Protein AF-R6FG15-F1 (afdb_monomer_lite)

Structure (mmCIF, N/CA/C/O backbone):
data_AF-R6FG15-F1
#
_entry.id   AF-R6FG15-F1
#
loop_
_atom_site.group_PDB
_atom_site.id
_atom_site.type_symbol
_atom_site.label_atom_id
_atom_site.label_alt_id
_atom_site.label_comp_id
_atom_site.label_asym_id
_atom_site.label_entity_id
_atom_site.label_seq_id
_atom_site.pdbx_PDB_ins_code
_atom_site.Cartn_x
_atom_site.Cartn_y
_atom_site.Cartn_z
_atom_site.occupancy
_atom_site.B_iso_or_equiv
_atom_site.auth_seq_id
_atom_site.auth_comp_id
_atom_site.auth_asym_id
_atom_site.auth_atom_id
_atom_site.pdbx_PDB_model_num
ATOM 1 N N . MET A 1 1 ? 9.991 -18.279 13.721 1.00 80.19 1 MET A N 1
ATOM 2 C CA . MET A 1 1 ? 10.937 -17.181 14.027 1.00 80.19 1 MET A CA 1
ATOM 3 C C . MET A 1 1 ? 10.631 -15.920 13.214 1.00 80.19 1 MET A C 1
ATOM 5 O O . MET A 1 1 ? 10.403 -14.885 13.818 1.00 80.19 1 MET A O 1
ATOM 9 N N . PHE A 1 2 ? 10.496 -16.009 11.883 1.00 88.62 2 PHE A N 1
ATOM 10 C CA . PHE A 1 2 ? 10.173 -14.863 11.011 1.00 88.62 2 PHE A CA 1
ATOM 11 C C . PHE A 1 2 ? 8.830 -14.172 11.327 1.00 88.62 2 PHE A C 1
ATOM 13 O O . PHE A 1 2 ? 8.759 -12.952 11.396 1.00 88.62 2 PHE A O 1
ATOM 20 N N . VAL A 1 3 ? 7.775 -14.943 11.619 1.00 91.1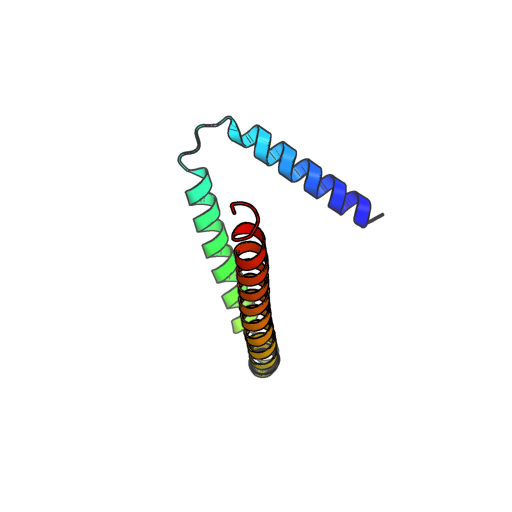2 3 VAL A N 1
ATOM 21 C CA . VAL A 1 3 ? 6.437 -14.401 11.942 1.00 91.12 3 VAL A CA 1
ATOM 22 C C . VAL A 1 3 ? 6.452 -13.497 13.181 1.00 91.12 3 VAL A C 1
ATOM 24 O O . VAL A 1 3 ? 5.804 -12.457 13.189 1.00 91.12 3 VAL A O 1
ATOM 27 N N . LEU A 1 4 ? 7.236 -13.842 14.208 1.00 90.19 4 LEU A N 1
ATOM 28 C CA . LEU A 1 4 ? 7.363 -13.015 15.413 1.00 90.19 4 LEU A CA 1
ATOM 29 C C . LEU A 1 4 ? 8.078 -11.693 15.119 1.00 90.19 4 LEU A C 1
ATOM 31 O O . LEU A 1 4 ? 7.704 -10.671 15.681 1.00 90.19 4 LEU A O 1
ATOM 35 N N . ILE A 1 5 ? 9.052 -11.703 14.205 1.00 94.00 5 ILE A N 1
ATOM 36 C CA . ILE A 1 5 ? 9.739 -10.490 13.749 1.00 94.00 5 ILE A CA 1
ATOM 37 C C . ILE A 1 5 ? 8.752 -9.586 13.006 1.00 94.00 5 ILE A C 1
ATOM 39 O O . ILE A 1 5 ? 8.703 -8.399 13.298 1.00 94.00 5 ILE A O 1
ATOM 43 N N . ILE A 1 6 ? 7.914 -10.134 12.120 1.00 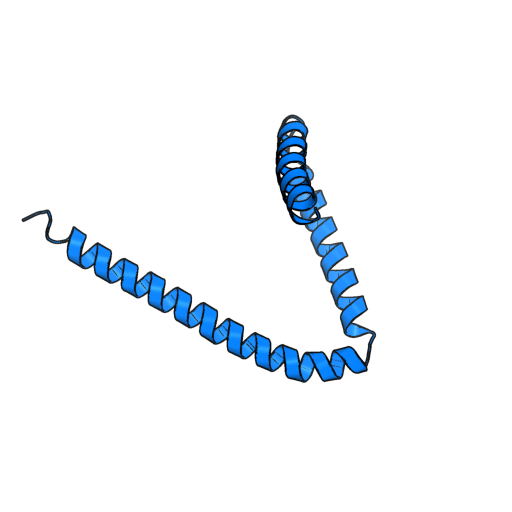93.75 6 ILE A N 1
ATOM 44 C CA . ILE A 1 6 ? 6.880 -9.366 11.404 1.00 93.75 6 ILE A CA 1
ATOM 45 C C . ILE A 1 6 ? 5.866 -8.759 12.382 1.00 93.75 6 ILE A C 1
ATOM 47 O O . ILE A 1 6 ? 5.545 -7.578 12.277 1.00 93.75 6 ILE A O 1
ATOM 51 N N . ILE A 1 7 ? 5.384 -9.537 13.358 1.00 94.19 7 ILE A N 1
ATOM 52 C CA . ILE A 1 7 ? 4.433 -9.050 14.370 1.00 94.19 7 ILE A CA 1
ATOM 53 C C . ILE A 1 7 ? 5.074 -7.957 15.237 1.00 94.19 7 ILE A C 1
ATOM 55 O O . ILE A 1 7 ? 4.459 -6.915 15.461 1.00 94.19 7 ILE A O 1
ATOM 59 N N . ALA A 1 8 ? 6.317 -8.152 15.684 1.00 91.25 8 ALA A N 1
ATOM 60 C CA . ALA A 1 8 ? 7.057 -7.150 16.449 1.00 91.25 8 ALA A CA 1
ATOM 61 C C . ALA A 1 8 ? 7.315 -5.877 15.628 1.00 91.25 8 ALA A C 1
ATOM 63 O O . ALA A 1 8 ? 7.193 -4.774 16.154 1.00 91.25 8 ALA A O 1
ATOM 64 N N . LEU A 1 9 ? 7.605 -6.017 14.332 1.00 89.38 9 LEU A N 1
ATOM 65 C CA . LEU A 1 9 ? 7.792 -4.903 13.404 1.00 89.38 9 LEU A CA 1
ATOM 66 C C . LEU A 1 9 ? 6.482 -4.134 13.172 1.00 89.38 9 LEU A C 1
ATOM 68 O O . LEU A 1 9 ? 6.496 -2.908 13.152 1.00 89.38 9 LEU A O 1
ATOM 72 N N . MET A 1 10 ? 5.349 -4.831 13.047 1.00 91.62 10 MET A N 1
ATOM 73 C CA . MET A 1 10 ? 4.016 -4.225 12.929 1.00 91.62 10 MET A CA 1
ATOM 74 C C . MET A 1 10 ? 3.649 -3.439 14.192 1.00 91.62 10 MET A C 1
ATOM 76 O O . MET A 1 10 ? 3.247 -2.278 14.105 1.00 91.62 10 MET A O 1
ATOM 80 N N . LEU A 1 11 ? 3.847 -4.037 15.371 1.00 88.19 11 LEU A N 1
ATOM 81 C CA . LEU A 1 11 ? 3.611 -3.377 16.660 1.00 88.19 11 LEU A CA 1
ATOM 82 C C . LEU A 1 11 ? 4.552 -2.182 16.867 1.00 88.19 11 LEU A C 1
ATOM 84 O O . LEU A 1 11 ? 4.111 -1.110 17.284 1.00 88.19 11 LEU A O 1
ATOM 88 N N . GLY A 1 12 ? 5.830 -2.344 16.521 1.00 90.88 12 GLY A N 1
ATOM 89 C CA . GLY A 1 12 ? 6.830 -1.281 16.566 1.00 90.88 12 GLY A CA 1
ATOM 90 C C . GLY A 1 12 ? 6.489 -0.130 15.623 1.00 90.88 12 GLY A C 1
ATOM 91 O O . GLY A 1 12 ? 6.501 1.022 16.043 1.00 90.88 12 GLY A O 1
ATOM 92 N N . GLY A 1 13 ? 6.090 -0.427 14.384 1.00 85.06 13 GLY A N 1
ATOM 93 C CA . GLY A 1 13 ? 5.692 0.570 13.390 1.00 85.06 13 GLY A CA 1
ATOM 94 C C . GLY A 1 13 ? 4.490 1.406 13.833 1.00 85.06 13 GLY A C 1
ATOM 95 O O . GLY A 1 13 ? 4.506 2.630 13.692 1.00 85.06 13 GLY A O 1
ATOM 96 N N . VAL A 1 14 ? 3.482 0.776 14.445 1.00 83.38 14 VAL A N 1
ATOM 97 C CA . VAL A 1 14 ? 2.336 1.489 15.033 1.00 83.38 14 VAL A CA 1
ATOM 98 C C . VAL A 1 14 ? 2.777 2.361 16.213 1.00 83.38 14 VAL A C 1
ATOM 100 O O . VAL A 1 14 ? 2.366 3.519 16.297 1.00 83.38 14 VAL A O 1
ATOM 103 N N . GLY A 1 15 ? 3.651 1.855 17.088 1.00 81.44 15 GLY A N 1
ATOM 104 C CA . GLY A 1 15 ? 4.192 2.612 18.222 1.00 81.44 15 GLY A CA 1
ATOM 105 C C . GLY A 1 15 ? 5.007 3.836 17.792 1.00 81.44 15 GLY A C 1
ATOM 106 O O . GLY A 1 15 ? 4.766 4.947 18.269 1.00 81.44 15 GLY A O 1
ATOM 107 N N . THR A 1 16 ? 5.920 3.665 16.836 1.00 78.19 16 THR A N 1
ATOM 108 C CA . THR A 1 16 ? 6.721 4.749 16.253 1.00 78.19 16 THR A CA 1
ATOM 109 C C . THR A 1 16 ? 5.835 5.757 15.516 1.00 78.19 16 THR A C 1
ATOM 111 O O . THR A 1 16 ? 5.993 6.962 15.708 1.00 78.19 16 THR A O 1
ATOM 114 N N . GLY A 1 17 ? 4.842 5.293 14.749 1.00 75.25 17 GLY A N 1
ATOM 115 C CA . GLY A 1 17 ? 3.860 6.157 14.088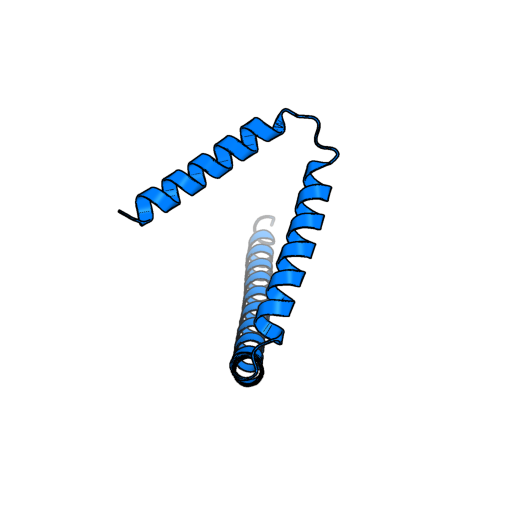 1.00 75.25 17 GLY A CA 1
ATOM 116 C C . GLY A 1 17 ? 2.994 6.958 15.068 1.00 75.25 17 GLY A C 1
ATOM 117 O O . GLY A 1 17 ? 2.675 8.120 14.808 1.00 75.25 17 GLY A O 1
ATOM 118 N N . TYR A 1 18 ? 2.658 6.381 16.226 1.00 71.38 18 TYR A N 1
ATOM 119 C CA . TYR A 1 18 ? 1.917 7.067 17.285 1.00 71.38 18 TYR A CA 1
ATOM 120 C C . TYR A 1 18 ? 2.777 8.104 18.022 1.00 71.38 18 TYR A C 1
ATOM 122 O O . TYR A 1 18 ? 2.297 9.197 18.324 1.00 71.38 18 TYR A O 1
ATOM 130 N N . LEU A 1 19 ? 4.062 7.819 18.254 1.00 66.75 19 LEU A N 1
ATOM 131 C CA . LEU A 1 19 ? 4.985 8.762 18.892 1.00 66.75 19 LEU A CA 1
ATOM 132 C C . LEU A 1 19 ? 5.299 9.965 17.983 1.00 66.75 19 LEU A C 1
ATOM 134 O O . LEU A 1 19 ? 5.313 11.105 18.452 1.00 66.75 19 LEU A O 1
ATOM 138 N N . LEU A 1 20 ? 5.437 9.741 16.669 1.00 63.12 20 LEU A N 1
ATOM 139 C CA . LEU A 1 20 ? 5.596 10.810 15.671 1.00 63.12 20 LEU A CA 1
ATOM 140 C C . LEU A 1 20 ? 4.325 11.660 15.470 1.00 63.12 20 LEU A C 1
ATOM 142 O O . LEU A 1 20 ? 4.404 12.752 14.905 1.00 63.12 20 LEU A O 1
ATOM 146 N N . ARG A 1 21 ? 3.160 11.227 15.976 1.00 61.53 21 ARG A N 1
ATOM 147 C CA . ARG A 1 21 ? 1.902 11.990 15.891 1.00 61.53 21 ARG A CA 1
ATOM 148 C C . ARG A 1 21 ? 1.884 13.249 16.768 1.00 61.53 21 ARG A C 1
ATOM 150 O O . ARG A 1 21 ? 1.053 14.126 16.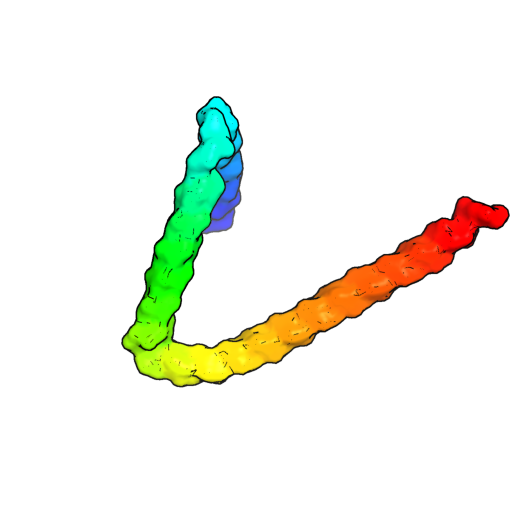540 1.00 61.53 21 ARG A O 1
ATOM 157 N N . ARG A 1 22 ? 2.793 13.376 17.745 1.00 55.41 22 ARG A N 1
ATOM 158 C CA . ARG A 1 22 ? 2.886 14.563 18.621 1.00 55.41 22 ARG A CA 1
ATOM 159 C C . ARG A 1 22 ? 3.525 15.793 17.960 1.00 55.41 22 ARG A C 1
ATOM 161 O O . ARG A 1 22 ? 3.391 16.888 18.500 1.00 55.41 22 ARG A O 1
ATOM 168 N N . CYS A 1 23 ? 4.181 15.652 16.808 1.00 55.84 23 CYS A N 1
ATOM 169 C CA . CYS A 1 23 ? 4.778 16.773 16.082 1.00 55.84 23 CYS A CA 1
ATOM 170 C C . CYS A 1 23 ? 3.823 17.264 14.980 1.00 55.84 23 CYS A C 1
ATOM 172 O O . CYS A 1 23 ? 3.672 16.619 13.948 1.00 55.84 23 CYS A O 1
ATOM 174 N N . ASN A 1 24 ? 3.167 18.401 15.238 1.00 54.44 24 ASN A N 1
ATOM 175 C CA . ASN A 1 24 ? 2.415 19.268 14.315 1.00 54.44 24 ASN A CA 1
ATOM 176 C C . ASN A 1 24 ? 2.302 18.764 12.850 1.00 54.44 24 ASN A C 1
ATOM 178 O O . ASN A 1 24 ? 3.177 18.985 12.009 1.00 54.44 24 ASN A O 1
ATOM 182 N N . THR A 1 25 ? 1.190 18.096 12.539 1.00 54.69 25 THR A N 1
ATOM 183 C CA . THR A 1 25 ? 0.929 17.300 11.326 1.00 54.69 25 THR A CA 1
ATOM 184 C C . THR A 1 25 ? 0.595 18.129 10.079 1.00 54.69 25 THR A C 1
ATOM 186 O O . THR A 1 25 ? -0.438 17.918 9.444 1.00 54.69 25 THR A O 1
ATOM 189 N N . ARG A 1 26 ? 1.449 19.081 9.695 1.00 56.12 26 ARG A N 1
ATOM 190 C CA . ARG A 1 26 ? 1.296 19.811 8.419 1.00 56.12 26 ARG A CA 1
ATOM 191 C C . ARG A 1 26 ? 2.140 19.250 7.254 1.00 56.12 26 ARG A C 1
ATOM 193 O O . ARG A 1 26 ? 1.634 19.293 6.136 1.00 56.12 26 ARG A O 1
ATOM 200 N N . PRO A 1 27 ? 3.345 18.663 7.450 1.00 63.22 27 PRO A N 1
ATOM 201 C CA . PRO A 1 27 ? 4.141 18.148 6.327 1.00 63.22 27 PRO A CA 1
ATOM 202 C C . PRO A 1 27 ? 4.178 16.615 6.181 1.00 63.22 27 PRO A C 1
ATOM 204 O O . PRO A 1 27 ? 4.592 16.139 5.130 1.00 63.22 27 PRO A O 1
ATOM 207 N N . VAL A 1 28 ? 3.738 15.826 7.172 1.00 72.31 28 VAL A N 1
ATOM 208 C CA . VAL A 1 28 ? 3.879 14.350 7.143 1.00 72.31 28 VAL A CA 1
ATOM 209 C C . VAL A 1 28 ? 3.147 13.725 5.953 1.00 72.31 28 VAL A C 1
ATOM 211 O O . VAL A 1 28 ? 3.730 12.926 5.228 1.00 72.31 28 VAL A O 1
ATOM 214 N N . GLY A 1 29 ? 1.905 14.147 5.691 1.00 73.44 29 GLY A N 1
ATOM 215 C CA . GLY A 1 29 ? 1.154 13.676 4.524 1.00 73.44 29 GLY A CA 1
ATOM 216 C C . GLY A 1 29 ? 1.857 14.007 3.205 1.00 73.44 29 GLY A C 1
ATOM 217 O O . GLY A 1 29 ? 1.947 13.153 2.333 1.00 73.44 29 GLY A O 1
ATOM 218 N N . ARG A 1 30 ? 2.446 15.207 3.089 1.00 78.38 30 ARG A N 1
ATOM 219 C CA . ARG A 1 30 ? 3.181 15.632 1.888 1.00 78.38 30 ARG A CA 1
ATOM 220 C C . ARG A 1 30 ? 4.473 14.829 1.690 1.00 78.38 30 ARG A C 1
ATOM 222 O O . ARG A 1 30 ? 4.773 14.470 0.557 1.00 78.38 30 ARG A O 1
ATOM 229 N N . ILE A 1 31 ? 5.199 14.508 2.764 1.00 82.06 31 ILE A N 1
ATOM 230 C CA . ILE A 1 31 ? 6.394 13.648 2.709 1.00 82.06 31 ILE A CA 1
ATOM 231 C C . ILE A 1 31 ? 6.015 12.236 2.253 1.00 82.06 31 ILE A C 1
ATOM 233 O O . ILE A 1 31 ? 6.666 11.697 1.363 1.00 82.06 31 ILE A O 1
ATOM 237 N N . ILE A 1 32 ? 4.938 11.661 2.800 1.00 85.81 32 ILE A N 1
ATOM 238 C CA . ILE A 1 32 ? 4.453 10.333 2.397 1.00 85.81 32 ILE A CA 1
ATOM 239 C C . ILE A 1 32 ? 4.030 10.341 0.925 1.00 85.81 32 ILE A C 1
ATOM 241 O O . ILE A 1 32 ? 4.418 9.444 0.189 1.00 85.81 32 ILE A O 1
ATOM 245 N N . THR A 1 33 ? 3.297 11.359 0.460 1.00 86.75 33 THR A N 1
ATOM 246 C CA . THR A 1 33 ? 2.921 11.474 -0.958 1.00 86.75 33 THR A CA 1
ATOM 247 C C . THR A 1 33 ? 4.146 11.549 -1.871 1.00 86.75 33 THR A C 1
ATOM 249 O O . THR A 1 33 ? 4.178 10.845 -2.875 1.00 86.75 33 THR A O 1
ATOM 252 N N . ILE A 1 34 ? 5.163 12.348 -1.523 1.00 89.19 34 ILE A N 1
ATOM 253 C CA . ILE A 1 34 ? 6.413 12.429 -2.299 1.00 89.19 34 ILE A CA 1
ATOM 254 C C . ILE A 1 34 ? 7.136 11.077 -2.299 1.00 89.19 34 ILE A C 1
ATOM 256 O O . ILE A 1 34 ? 7.609 10.643 -3.344 1.00 89.19 34 ILE A O 1
ATOM 260 N N . LEU A 1 35 ? 7.184 10.390 -1.155 1.00 88.12 35 LEU A N 1
ATOM 261 C CA . LEU A 1 35 ? 7.825 9.082 -1.031 1.00 88.12 35 LEU A CA 1
ATOM 262 C C . LEU A 1 35 ? 7.090 8.003 -1.837 1.00 88.12 35 LEU A C 1
ATOM 264 O O . LEU A 1 35 ? 7.740 7.208 -2.502 1.00 88.12 35 LEU A O 1
ATOM 268 N N . ILE A 1 36 ? 5.752 8.001 -1.827 1.00 92.50 36 ILE A N 1
ATOM 269 C CA . ILE A 1 36 ? 4.931 7.113 -2.664 1.00 92.50 36 ILE A CA 1
ATOM 270 C C . ILE A 1 36 ? 5.185 7.407 -4.141 1.00 92.50 36 ILE A C 1
ATOM 272 O O . ILE A 1 36 ? 5.340 6.477 -4.921 1.00 92.50 36 ILE A O 1
ATOM 276 N N . TRP A 1 37 ? 5.254 8.681 -4.529 1.00 94.25 37 TRP A N 1
ATOM 277 C CA . TRP A 1 37 ? 5.523 9.070 -5.912 1.00 94.25 37 TRP A CA 1
ATOM 278 C C . TRP A 1 37 ? 6.911 8.608 -6.367 1.00 94.25 37 TRP A C 1
ATOM 280 O O . TRP A 1 37 ? 7.043 8.025 -7.439 1.00 94.25 37 TRP A O 1
ATOM 290 N N . LEU A 1 38 ? 7.924 8.783 -5.513 1.00 93.25 38 LEU A N 1
ATOM 291 C CA . LEU A 1 38 ? 9.279 8.282 -5.739 1.00 93.25 38 LEU A CA 1
ATOM 292 C C . LEU A 1 38 ? 9.304 6.750 -5.841 1.00 93.25 38 LEU A C 1
ATOM 294 O O . LEU A 1 38 ? 9.946 6.211 -6.735 1.00 93.25 38 LEU A O 1
ATOM 298 N N . LEU A 1 39 ? 8.599 6.051 -4.949 1.00 92.50 39 LEU A N 1
ATOM 299 C CA . LEU A 1 39 ? 8.550 4.591 -4.927 1.00 92.50 39 LEU A CA 1
ATOM 300 C C . LEU A 1 39 ? 7.832 4.039 -6.161 1.00 92.50 39 LEU A C 1
ATOM 302 O O . LEU A 1 39 ? 8.321 3.096 -6.766 1.00 92.50 39 LEU A O 1
ATOM 306 N N . LEU A 1 40 ? 6.709 4.642 -6.559 1.00 90.94 40 LEU A N 1
ATOM 307 C CA . LEU A 1 40 ? 5.992 4.309 -7.794 1.00 90.94 40 LEU A CA 1
ATOM 308 C C . LEU A 1 40 ? 6.859 4.561 -9.023 1.00 90.94 40 LEU A C 1
ATOM 310 O O . LEU A 1 40 ? 6.829 3.766 -9.957 1.00 90.94 40 LEU A O 1
ATOM 314 N N . PHE A 1 41 ? 7.630 5.648 -9.018 1.00 92.81 41 PHE A N 1
ATOM 315 C CA . PHE A 1 41 ? 8.562 5.952 -10.092 1.00 92.81 41 PHE A CA 1
ATOM 316 C C . PHE A 1 41 ? 9.672 4.900 -10.177 1.00 92.81 41 PHE A C 1
ATOM 318 O O . PHE A 1 41 ? 9.858 4.318 -11.242 1.00 92.81 41 PHE A O 1
ATOM 325 N N . LEU A 1 42 ? 10.341 4.598 -9.057 1.00 89.88 42 LEU A N 1
ATOM 326 C CA . LEU A 1 42 ? 11.358 3.545 -8.987 1.00 89.88 42 LEU A CA 1
ATOM 327 C C . LEU A 1 42 ? 10.785 2.203 -9.440 1.00 89.88 42 LEU A C 1
ATOM 329 O O . LEU A 1 42 ? 11.326 1.589 -10.353 1.00 89.88 42 LEU A O 1
ATOM 333 N N . LEU A 1 43 ? 9.644 1.798 -8.881 1.00 86.88 43 LEU A N 1
ATOM 334 C CA . LEU A 1 43 ? 8.977 0.550 -9.230 1.00 86.88 43 LEU A CA 1
ATOM 335 C C . LEU A 1 43 ? 8.650 0.503 -10.726 1.00 86.88 43 LEU A C 1
ATOM 337 O O . LEU A 1 43 ? 8.948 -0.489 -11.379 1.00 86.88 43 LEU A O 1
ATOM 341 N N . GLY A 1 44 ? 8.099 1.585 -11.282 1.00 84.12 44 GLY A N 1
ATOM 342 C CA . GLY A 1 44 ? 7.801 1.718 -12.708 1.00 84.12 44 GLY A CA 1
ATOM 343 C C . GLY A 1 44 ? 9.042 1.602 -13.595 1.00 84.12 44 GLY A C 1
ATOM 344 O O . GLY A 1 44 ? 8.989 0.955 -14.641 1.00 84.12 44 GLY A O 1
ATOM 345 N N . THR A 1 45 ? 10.172 2.172 -13.172 1.00 81.38 45 THR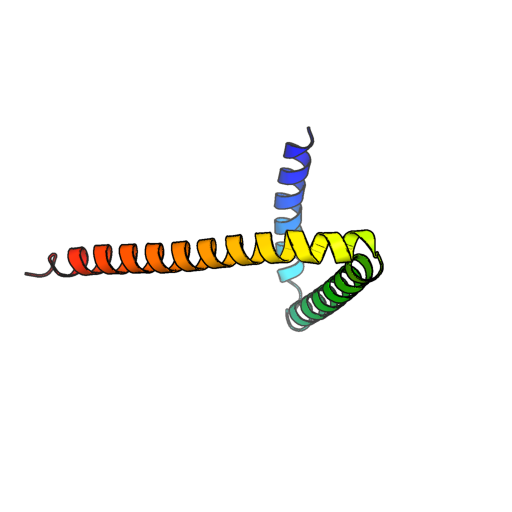 A N 1
ATOM 346 C CA . THR A 1 45 ? 11.447 2.044 -13.894 1.00 81.38 45 THR A CA 1
ATOM 347 C C . THR A 1 45 ? 12.059 0.647 -13.779 1.00 81.38 45 THR A C 1
ATOM 349 O O . THR A 1 45 ? 12.555 0.124 -14.775 1.00 81.38 45 THR A O 1
ATOM 352 N N . GLU A 1 46 ? 11.981 0.010 -12.611 1.00 76.56 46 GLU A N 1
ATOM 353 C CA . GLU A 1 46 ? 12.521 -1.334 -12.378 1.00 76.56 46 GLU A CA 1
ATOM 354 C C . GLU A 1 46 ? 11.741 -2.405 -13.150 1.00 76.56 46 GLU A C 1
ATOM 356 O O . GLU A 1 46 ? 12.342 -3.307 -13.734 1.00 76.56 46 GLU A O 1
ATOM 361 N N . VAL A 1 47 ? 10.412 -2.278 -13.226 1.00 72.44 47 VAL A N 1
ATOM 362 C CA . VAL A 1 47 ? 9.571 -3.209 -13.998 1.00 72.44 47 VAL A CA 1
ATOM 363 C C . VAL A 1 47 ? 9.556 -2.900 -15.500 1.00 72.44 47 VAL A C 1
ATOM 365 O O . VAL A 1 47 ? 9.375 -3.811 -16.304 1.00 72.44 47 VAL A O 1
ATOM 368 N N . GLY A 1 48 ? 9.767 -1.638 -15.897 1.00 67.38 48 GLY A N 1
ATOM 369 C CA . GLY A 1 48 ? 9.768 -1.200 -17.299 1.00 67.38 48 GLY A CA 1
ATOM 370 C C . GLY A 1 48 ? 11.103 -1.371 -18.034 1.00 67.38 48 GLY A C 1
ATOM 371 O O . GLY A 1 48 ? 11.127 -1.354 -19.260 1.00 67.38 48 GLY A O 1
ATOM 372 N N . GLY A 1 49 ? 12.221 -1.535 -17.322 1.00 66.06 49 GLY A N 1
ATOM 373 C CA . GLY A 1 49 ? 13.554 -1.670 -17.923 1.00 66.06 49 GLY A CA 1
ATOM 374 C C . GLY A 1 49 ? 13.944 -3.089 -18.350 1.00 66.06 49 GLY A C 1
ATOM 375 O O . GLY A 1 49 ? 15.011 -3.267 -18.933 1.00 66.06 49 GLY A O 1
ATOM 376 N N . ASN A 1 50 ? 13.123 -4.103 -18.055 1.00 66.06 50 ASN A N 1
ATOM 377 C CA . ASN A 1 50 ? 13.501 -5.504 -18.225 1.00 66.06 50 ASN A CA 1
ATOM 378 C C . ASN A 1 50 ? 12.602 -6.201 -19.274 1.00 66.06 50 ASN A C 1
ATOM 380 O O . ASN A 1 50 ? 11.404 -6.371 -19.027 1.00 66.06 50 ASN A O 1
ATOM 384 N N . PRO A 1 51 ? 13.132 -6.594 -20.452 1.00 60.72 51 PRO A N 1
ATOM 385 C CA . PRO A 1 51 ? 12.326 -7.151 -21.545 1.00 60.72 51 PRO A CA 1
ATOM 386 C C . PRO A 1 51 ? 11.637 -8.476 -21.178 1.00 60.72 51 PRO A C 1
ATOM 388 O O . PRO A 1 51 ? 10.557 -8.764 -21.702 1.00 60.72 51 PRO A O 1
ATOM 391 N N . ASP A 1 52 ? 12.197 -9.244 -20.239 1.00 61.59 52 ASP A N 1
ATOM 392 C CA . ASP A 1 52 ? 11.565 -10.446 -19.677 1.00 61.59 52 ASP A CA 1
ATOM 393 C C . ASP A 1 52 ? 10.338 -10.102 -18.817 1.00 61.59 52 ASP A C 1
ATOM 395 O O . ASP A 1 52 ? 9.307 -10.775 -18.881 1.00 61.59 52 ASP A O 1
ATOM 399 N N . ILE A 1 53 ? 10.405 -8.998 -18.067 1.00 63.03 53 ILE A N 1
ATOM 400 C CA . ILE A 1 53 ? 9.290 -8.510 -17.248 1.00 63.03 53 ILE A CA 1
ATOM 401 C C . ILE A 1 53 ? 8.229 -7.841 -18.118 1.00 63.03 53 ILE A C 1
ATOM 403 O O . ILE A 1 53 ? 7.065 -7.961 -17.787 1.00 63.03 53 ILE A O 1
ATOM 407 N N . ILE A 1 54 ? 8.557 -7.219 -19.254 1.00 62.12 54 ILE A N 1
ATOM 408 C CA . ILE A 1 54 ? 7.554 -6.648 -20.179 1.00 62.12 54 ILE A CA 1
ATOM 409 C C . ILE A 1 54 ? 6.726 -7.738 -20.875 1.00 62.12 54 ILE A C 1
ATOM 411 O O . ILE A 1 54 ? 5.500 -7.627 -20.949 1.00 62.12 54 ILE A O 1
ATOM 415 N N . ASN A 1 55 ? 7.364 -8.817 -21.336 1.00 62.72 55 ASN A N 1
ATOM 416 C CA . ASN A 1 55 ? 6.643 -9.967 -21.897 1.00 62.72 55 ASN A CA 1
ATOM 417 C C . ASN A 1 55 ? 5.837 -10.708 -20.813 1.00 62.72 55 ASN A C 1
ATOM 419 O O . ASN A 1 55 ? 4.696 -11.117 -21.050 1.00 62.72 55 ASN A O 1
ATOM 423 N N . GLY A 1 56 ? 6.392 -10.807 -19.600 1.00 65.75 56 GLY A N 1
ATOM 424 C CA . GLY A 1 56 ? 5.700 -11.329 -18.423 1.00 65.75 56 GLY A CA 1
ATOM 425 C C . GLY A 1 56 ? 4.529 -10.453 -17.968 1.00 65.75 56 GLY A C 1
ATOM 426 O O . GLY A 1 56 ? 3.461 -10.982 -17.700 1.00 65.75 56 GLY A O 1
ATOM 427 N N . LEU A 1 57 ? 4.679 -9.127 -17.944 1.00 66.50 57 LEU A N 1
ATOM 428 C CA . LEU A 1 57 ? 3.667 -8.128 -17.577 1.00 66.50 57 LEU A CA 1
ATOM 429 C C . LEU A 1 57 ? 2.512 -8.099 -18.567 1.00 66.50 57 LEU A C 1
ATOM 431 O O . LEU A 1 57 ? 1.389 -7.850 -18.153 1.00 66.50 57 LEU A O 1
ATOM 435 N N . GLY A 1 58 ? 2.751 -8.354 -19.854 1.00 70.06 58 GLY A N 1
ATOM 436 C CA . GLY A 1 58 ? 1.658 -8.509 -20.812 1.00 70.06 58 GLY A CA 1
ATOM 437 C C . GLY A 1 58 ? 0.724 -9.652 -20.403 1.00 70.06 58 GLY A C 1
ATOM 438 O O . GLY A 1 58 ? -0.484 -9.463 -20.290 1.00 70.06 58 GLY A O 1
ATOM 439 N N . THR A 1 59 ? 1.289 -10.822 -20.097 1.00 76.31 59 THR A N 1
ATOM 440 C CA . THR A 1 59 ? 0.509 -12.018 -19.732 1.00 76.31 59 THR A CA 1
ATOM 441 C C . THR A 1 59 ? -0.029 -11.944 -18.296 1.00 76.31 59 THR A C 1
ATOM 443 O O . THR A 1 59 ? -1.234 -12.054 -18.079 1.00 76.31 59 THR A O 1
ATOM 446 N N . LEU A 1 60 ? 0.839 -11.674 -17.317 1.00 80.81 60 LEU A N 1
ATOM 447 C CA . LEU A 1 60 ? 0.494 -11.520 -15.898 1.00 80.81 60 LEU A CA 1
ATOM 448 C C . LEU A 1 60 ? -0.407 -10.310 -15.658 1.00 80.81 60 LEU A C 1
ATOM 450 O O . LEU A 1 60 ? -1.273 -10.354 -14.794 1.00 80.81 60 LEU A O 1
ATOM 454 N N . GLY A 1 61 ? -0.219 -9.228 -16.411 1.00 80.62 61 GLY A N 1
ATOM 455 C CA . GLY A 1 61 ? -1.038 -8.027 -16.309 1.00 80.62 61 GLY A CA 1
ATOM 456 C C . GLY A 1 61 ? -2.457 -8.279 -16.789 1.00 80.62 61 GLY A C 1
ATOM 457 O O . GLY A 1 61 ? -3.389 -7.891 -16.094 1.00 80.62 61 GLY A O 1
ATOM 458 N N . VAL A 1 62 ? -2.648 -8.977 -17.914 1.00 83.75 62 VAL A N 1
ATOM 459 C CA . VAL A 1 62 ? -3.992 -9.355 -18.385 1.00 83.75 62 VAL A CA 1
ATOM 460 C C . VAL A 1 62 ? -4.666 -10.318 -17.407 1.00 83.75 62 VAL A C 1
ATOM 462 O O . VAL A 1 62 ? -5.833 -10.116 -17.066 1.00 83.75 62 VAL A O 1
ATOM 465 N N . GLU A 1 63 ? -3.937 -11.314 -16.900 1.00 86.81 63 GLU A N 1
ATOM 466 C CA . GLU A 1 63 ? -4.456 -12.253 -15.901 1.00 86.81 63 GLU A CA 1
ATOM 467 C C . GLU A 1 63 ? -4.851 -11.536 -14.597 1.00 86.81 63 GLU A C 1
ATOM 469 O O . GLU A 1 63 ? -5.974 -11.687 -14.109 1.00 86.81 63 GLU A O 1
ATOM 474 N N . ALA A 1 64 ? -3.982 -10.666 -14.076 1.00 90.50 64 ALA A N 1
ATOM 475 C CA . ALA A 1 64 ? -4.249 -9.872 -12.880 1.00 90.50 64 ALA A CA 1
ATOM 476 C C . ALA A 1 64 ? -5.401 -8.875 -13.078 1.00 90.50 64 ALA A C 1
ATOM 478 O O . ALA A 1 64 ? -6.182 -8.650 -12.149 1.00 90.50 64 ALA A O 1
ATOM 479 N N . LEU A 1 65 ? -5.543 -8.287 -14.270 1.00 90.19 65 LEU A N 1
ATOM 480 C CA . LEU A 1 65 ? -6.634 -7.367 -14.599 1.00 90.19 65 LEU A CA 1
ATOM 481 C C . LEU A 1 65 ? -7.969 -8.115 -14.611 1.00 90.19 65 LEU A C 1
ATOM 483 O O . LEU A 1 65 ? -8.919 -7.661 -13.973 1.00 90.19 65 LEU A O 1
ATOM 487 N N . LEU A 1 66 ? -8.023 -9.294 -15.241 1.00 94.44 66 LEU A N 1
ATOM 488 C CA . LEU A 1 66 ? -9.188 -10.181 -15.185 1.00 94.44 66 LEU A CA 1
ATOM 489 C C . LEU A 1 66 ? -9.544 -10.526 -13.733 1.00 94.44 66 LEU A C 1
ATOM 491 O O . LEU A 1 66 ? -10.676 -10.276 -13.316 1.00 94.44 66 LEU A O 1
ATOM 495 N N . ILE A 1 67 ? -8.587 -11.015 -12.937 1.00 94.88 67 ILE A N 1
ATOM 496 C CA . ILE A 1 67 ? -8.809 -11.367 -11.523 1.00 94.88 67 ILE A CA 1
ATOM 497 C C . ILE A 1 67 ? -9.328 -10.163 -10.730 1.00 94.88 67 ILE A C 1
ATOM 499 O O . ILE A 1 67 ? -10.302 -10.289 -9.990 1.00 94.88 67 ILE A O 1
ATOM 503 N N . THR A 1 68 ? -8.719 -8.988 -10.900 1.00 94.62 68 THR A N 1
ATOM 504 C CA . THR A 1 68 ? -9.123 -7.762 -10.199 1.00 94.62 68 THR A CA 1
ATOM 505 C C . THR A 1 68 ? -10.527 -7.333 -10.608 1.00 94.62 68 THR A C 1
ATOM 507 O O . THR A 1 68 ? -11.325 -6.969 -9.748 1.00 94.62 68 THR A O 1
ATOM 510 N N . LEU A 1 69 ? -10.871 -7.419 -11.894 1.00 95.94 69 LEU A N 1
ATOM 511 C CA . LEU A 1 69 ? -12.200 -7.068 -12.384 1.00 95.94 69 LEU A CA 1
ATOM 512 C C . LEU A 1 69 ? -13.265 -7.990 -11.780 1.00 95.94 69 LEU A C 1
ATOM 514 O O . LEU A 1 69 ? -14.263 -7.506 -11.245 1.00 95.94 69 LEU A O 1
ATOM 518 N N . PHE A 1 70 ? -13.026 -9.304 -11.786 1.00 96.06 70 PHE A N 1
ATOM 519 C CA . PHE A 1 70 ? -13.922 -10.264 -11.142 1.00 96.06 70 PHE A CA 1
ATOM 520 C C . PHE A 1 70 ? -14.006 -10.053 -9.627 1.00 96.06 70 PHE A C 1
ATOM 522 O O . PHE A 1 70 ? -15.101 -10.099 -9.069 1.00 96.06 70 PHE A O 1
ATOM 529 N N . ALA A 1 71 ? -12.886 -9.775 -8.959 1.00 96.12 71 ALA A N 1
ATOM 530 C CA . ALA A 1 71 ? -12.852 -9.524 -7.522 1.00 96.12 71 ALA A CA 1
ATOM 531 C C . ALA A 1 71 ? -13.616 -8.248 -7.138 1.00 96.12 71 ALA A C 1
ATOM 533 O O . ALA A 1 71 ? -14.392 -8.260 -6.182 1.00 96.12 71 ALA A O 1
ATOM 534 N N . VAL A 1 72 ? -13.447 -7.159 -7.893 1.00 96.75 72 VAL A N 1
ATOM 535 C CA . VAL A 1 72 ? -14.158 -5.892 -7.668 1.00 96.75 72 VAL A CA 1
ATOM 536 C C . VAL A 1 72 ? -15.649 -6.066 -7.932 1.00 96.75 72 VAL A C 1
ATOM 538 O O . VAL A 1 72 ? -16.455 -5.688 -7.084 1.00 96.75 72 VAL A O 1
ATOM 541 N N . LEU A 1 73 ? -16.029 -6.689 -9.051 1.00 96.19 73 LEU A N 1
ATOM 542 C CA . LEU A 1 73 ? -17.434 -6.968 -9.356 1.00 96.19 73 LEU A CA 1
ATOM 543 C C . LEU A 1 73 ? -18.067 -7.871 -8.293 1.00 96.19 73 LEU A C 1
ATOM 545 O O . LEU A 1 73 ? -19.151 -7.562 -7.802 1.00 96.19 73 LEU A O 1
ATOM 549 N N . GLY A 1 74 ? -17.379 -8.936 -7.882 1.00 94.00 74 GLY A N 1
ATOM 550 C CA . GLY A 1 74 ? -17.828 -9.832 -6.818 1.00 94.00 74 GLY A CA 1
ATOM 551 C C . GLY A 1 74 ? -17.997 -9.112 -5.480 1.00 94.00 74 GLY A C 1
ATOM 552 O O . GLY A 1 74 ? -19.023 -9.278 -4.823 1.00 94.00 74 GLY A O 1
ATOM 553 N N . SER A 1 75 ? -17.043 -8.256 -5.105 1.00 95.00 75 SER A N 1
ATOM 554 C CA . SER A 1 75 ? -17.103 -7.467 -3.869 1.00 95.00 75 SER A CA 1
ATOM 555 C C . SER A 1 75 ? -18.239 -6.437 -3.898 1.00 95.00 75 SER A C 1
ATOM 557 O O . SER A 1 75 ? -19.022 -6.354 -2.951 1.00 95.00 75 SER A O 1
ATOM 559 N N . CYS A 1 76 ? -18.413 -5.716 -5.011 1.00 95.06 76 CYS A N 1
ATOM 560 C CA . CYS A 1 76 ? -19.527 -4.786 -5.209 1.00 95.06 76 CYS A CA 1
ATOM 561 C C . CYS A 1 76 ? -20.889 -5.493 -5.161 1.00 95.06 76 CYS A C 1
ATOM 563 O O . CYS A 1 76 ? -21.802 -5.012 -4.487 1.00 95.06 76 CYS A O 1
ATOM 565 N N . LEU A 1 77 ? -21.031 -6.643 -5.828 1.00 93.69 77 LEU A N 1
ATOM 566 C CA . LEU A 1 77 ? -22.263 -7.437 -5.819 1.00 93.69 77 LEU A CA 1
ATOM 567 C C . LEU A 1 77 ? -22.569 -8.000 -4.429 1.00 93.69 77 LEU A C 1
ATOM 569 O O . LEU A 1 77 ? -23.719 -7.953 -3.993 1.00 93.69 77 LEU A O 1
ATOM 573 N N . ALA A 1 78 ? -21.557 -8.488 -3.711 1.00 91.88 78 ALA A N 1
ATOM 574 C CA . ALA A 1 78 ? -21.713 -8.981 -2.346 1.00 91.88 78 ALA A CA 1
ATOM 575 C C . ALA A 1 78 ? -22.122 -7.856 -1.383 1.00 91.88 78 ALA A C 1
ATOM 577 O O . ALA A 1 78 ? -23.060 -8.029 -0.603 1.00 91.88 78 ALA A O 1
ATOM 578 N N . ALA A 1 79 ? -21.481 -6.687 -1.475 1.00 93.44 79 ALA A N 1
ATOM 579 C CA . ALA A 1 79 ? -21.842 -5.513 -0.684 1.00 93.44 79 ALA A CA 1
ATOM 580 C C . ALA A 1 79 ? -23.278 -5.050 -0.980 1.00 93.44 79 ALA A C 1
ATOM 582 O O . ALA A 1 79 ? -24.040 -4.766 -0.055 1.00 93.44 79 ALA A O 1
ATOM 583 N N . TRP A 1 80 ? -23.681 -5.042 -2.253 1.00 91.88 80 TRP A N 1
ATOM 584 C CA . TRP A 1 80 ? -25.041 -4.694 -2.663 1.00 91.88 80 TRP A CA 1
ATOM 585 C C . TRP A 1 80 ? -26.081 -5.724 -2.197 1.00 91.88 80 TRP A C 1
ATOM 587 O O . TRP A 1 80 ? -27.149 -5.358 -1.701 1.00 91.88 80 TRP A O 1
ATOM 597 N N . GLY A 1 81 ? -25.763 -7.017 -2.282 1.00 90.69 81 GLY A N 1
ATOM 598 C CA . GLY A 1 81 ? -26.608 -8.095 -1.768 1.00 90.69 81 GLY A CA 1
ATOM 599 C C . GLY A 1 81 ? -26.795 -8.010 -0.253 1.00 90.69 81 GLY A C 1
ATOM 600 O O . GLY A 1 81 ? -27.921 -8.109 0.239 1.00 90.69 81 GLY A O 1
ATOM 601 N N . LEU A 1 82 ? -25.711 -7.748 0.482 1.00 90.12 82 LEU A N 1
ATOM 602 C CA . LEU A 1 82 ? -25.751 -7.545 1.927 1.00 90.12 82 LEU A CA 1
ATOM 603 C C . LEU A 1 82 ? -26.581 -6.307 2.292 1.00 90.12 82 LEU A C 1
ATOM 605 O O . LEU A 1 82 ? -27.432 -6.392 3.178 1.00 90.12 82 LEU A O 1
ATOM 609 N N . TRP A 1 83 ? -26.402 -5.193 1.576 1.00 88.25 83 TRP A N 1
ATOM 610 C CA . TRP A 1 83 ? -27.198 -3.977 1.762 1.00 88.25 83 TRP A CA 1
ATOM 611 C C . TRP A 1 83 ? -28.693 -4.244 1.562 1.00 88.25 83 TRP A C 1
ATOM 613 O O . TRP A 1 83 ? -29.505 -3.913 2.424 1.00 88.25 83 TRP A O 1
ATOM 623 N N . ASN A 1 84 ? -29.066 -4.920 0.475 1.00 85.94 84 ASN A N 1
ATOM 624 C CA . ASN A 1 84 ? -30.459 -5.263 0.193 1.00 85.94 84 ASN A CA 1
ATOM 625 C C . ASN A 1 84 ? -31.057 -6.233 1.220 1.00 85.94 84 ASN A C 1
ATOM 627 O O . ASN A 1 84 ? -32.225 -6.086 1.589 1.00 85.94 84 ASN A O 1
ATOM 631 N N . TYR A 1 85 ? -30.283 -7.209 1.703 1.00 85.12 85 TYR A N 1
ATOM 632 C CA . TYR A 1 85 ? -30.732 -8.140 2.740 1.00 85.12 85 TYR A CA 1
ATOM 633 C C . TYR A 1 85 ? -30.958 -7.426 4.080 1.00 85.12 85 TYR A C 1
ATOM 635 O O . TYR A 1 85 ? -32.000 -7.613 4.714 1.00 85.12 85 TYR A O 1
ATOM 643 N N . ILE A 1 86 ? -30.030 -6.549 4.476 1.00 86.88 86 ILE A N 1
ATOM 644 C CA . ILE A 1 86 ? -30.147 -5.738 5.694 1.00 86.88 86 ILE A CA 1
ATOM 645 C C . ILE A 1 86 ? -31.322 -4.756 5.580 1.00 86.88 86 ILE A C 1
ATOM 647 O O . ILE A 1 86 ? -32.131 -4.689 6.504 1.00 86.88 86 ILE A O 1
ATOM 651 N N . CYS A 1 87 ? -31.497 -4.060 4.450 1.00 76.94 87 CYS A N 1
ATOM 652 C CA . CYS A 1 87 ? -32.635 -3.157 4.237 1.00 76.94 87 CYS A CA 1
ATOM 653 C C . CYS A 1 87 ? -33.987 -3.891 4.239 1.00 76.94 87 CYS A C 1
ATOM 655 O O . CYS A 1 87 ? -34.945 -3.387 4.827 1.00 76.94 87 CYS A O 1
ATOM 657 N N . ARG A 1 88 ? -34.081 -5.097 3.657 1.00 63.91 88 ARG A N 1
ATOM 658 C CA . ARG A 1 88 ? -35.308 -5.923 3.704 1.00 63.91 88 ARG A CA 1
ATOM 659 C C . ARG A 1 88 ? -35.640 -6.419 5.113 1.00 63.91 88 ARG A C 1
ATOM 661 O O . ARG A 1 88 ? -36.819 -6.537 5.441 1.00 63.91 88 ARG A O 1
ATOM 668 N N . LYS A 1 89 ? -34.637 -6.666 5.964 1.00 59.88 89 LYS A N 1
ATOM 669 C CA . LYS A 1 89 ? -34.851 -7.025 7.379 1.00 59.88 89 LYS A CA 1
ATOM 670 C C . LYS A 1 89 ? -35.149 -5.809 8.265 1.00 59.88 89 LYS A C 1
ATOM 672 O O . LYS A 1 89 ? -36.049 -5.878 9.093 1.00 59.88 89 LYS A O 1
ATOM 677 N N . GLY A 1 90 ? -34.473 -4.679 8.051 1.00 58.09 90 GLY A N 1
ATOM 678 C CA . GLY A 1 90 ? -34.696 -3.420 8.781 1.00 58.09 90 GLY A CA 1
ATOM 679 C C . GLY A 1 90 ? -35.982 -2.667 8.395 1.00 58.09 90 GLY A C 1
ATOM 680 O O . GLY A 1 90 ? -36.356 -1.690 9.048 1.00 58.09 90 GLY A O 1
ATOM 681 N N . GLY A 1 91 ? -36.670 -3.105 7.335 1.00 54.06 91 GLY A N 1
ATOM 682 C CA . GLY A 1 91 ? -38.006 -2.639 6.954 1.00 54.06 91 GLY A CA 1
ATOM 683 C C . GLY A 1 91 ? -39.152 -3.286 7.745 1.00 54.06 91 GLY A C 1
ATOM 684 O O . GLY A 1 91 ? -40.168 -2.634 7.943 1.00 54.06 91 GLY A O 1
ATOM 685 N N . ASN A 1 92 ? -38.971 -4.516 8.244 1.00 51.84 92 ASN A N 1
ATOM 686 C CA . ASN A 1 92 ? -40.001 -5.303 8.947 1.00 51.84 92 ASN A CA 1
ATOM 687 C C . ASN A 1 92 ? -39.899 -5.248 10.486 1.00 51.84 92 ASN A C 1
ATOM 689 O O . ASN A 1 92 ? -40.554 -6.019 11.172 1.00 51.84 92 ASN A O 1
ATOM 693 N N . ALA A 1 93 ? -39.077 -4.355 11.041 1.00 51.47 93 ALA A N 1
ATOM 694 C CA . ALA A 1 93 ? -38.977 -4.123 12.489 1.00 51.47 93 ALA A CA 1
ATOM 695 C C . ALA A 1 93 ? -39.706 -2.838 12.933 1.00 51.47 93 ALA A C 1
ATOM 697 O O . ALA A 1 93 ? -39.363 -2.248 13.954 1.00 51.47 93 ALA A O 1
ATOM 698 N N . LYS A 1 94 ? -40.655 -2.357 12.121 1.00 48.81 94 LYS A N 1
ATOM 699 C CA . LYS A 1 94 ? -41.407 -1.116 12.367 1.00 48.81 94 LYS A CA 1
ATOM 700 C C . LYS A 1 94 ? -42.860 -1.171 11.889 1.00 48.81 94 LYS A C 1
ATOM 702 O O . LYS A 1 94 ? -43.403 -0.140 11.505 1.00 48.81 94 LYS A O 1
ATOM 707 N N . SER A 1 95 ? -43.465 -2.359 11.906 1.00 39.00 95 SER A N 1
ATOM 708 C CA . SER A 1 95 ? -44.923 -2.495 11.840 1.00 39.00 95 SER A CA 1
ATOM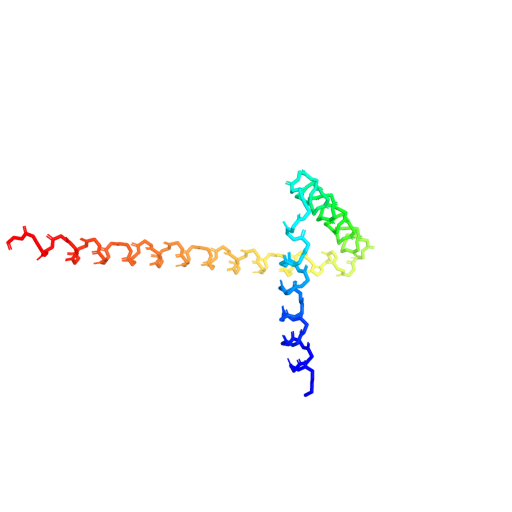 709 C C . SER A 1 95 ? -45.459 -3.021 13.155 1.00 39.00 95 SER A C 1
ATOM 711 O O . SER A 1 95 ? -44.749 -3.837 13.782 1.00 39.00 95 SER A O 1
#

Sequence (95 aa):
MFVLIIIALMLGGVGTGYLLRRCNTRPVGRIITILIWLLLFLLGTEVGGNPDIINGLGTLGVEALLITLFAVLGSCLAAWGLWNYICRKGGNAKS

pLDDT: mean 79.42, std 14.47, range [39.0, 96.75]

Radius of gyration: 22.09 Å; chains: 1; bounding box: 58×37×41 Å

Secondary structure (DSSP, 8-state):
-HHHHHHHHHHHHHHHHHHGGGS-SSSHHHHHHHHHHHHHHHHHHHHHS-HHHHHHHHHHHHHHHHHHHHHHHHHHHHHHHHHHHHHHHHTSS--

Foldseek 3Di:
DVVVVVVVVVVVVVVVVVVVVPPDPPCPVVVVVVVVVVVVVVVCCVQVVDPVSVVVCVVVVVVVVVVVVCVVVVVVVVVVVVVVVVVVVVVPVPD